Protein AF-A0AAV6FT41-F1 (afdb_monomer_lite)

Foldseek 3Di:
DDDPDDPPPPDDDDDDDDDDDPPCVCVVVVVVVVVVVVVVVVVVVVVVVVVVVVVVVVVVVVVVVVVVVVVVLVVVLVVLVVVLVCQVQDPPHDCVVNVVSLVVSLVCCCPPPVNVVVVVNVVSVVCVVPPPPNVPVVVVVVVVVVVVVVVVVVVVVVVVVVVVVVVVPDDDDDDDD

Structure (mmCIF, N/CA/C/O backbone):
data_AF-A0AAV6FT41-F1
#
_entry.id   AF-A0AAV6FT41-F1
#
loop_
_atom_site.group_PDB
_atom_site.id
_atom_site.type_symbol
_atom_site.label_atom_id
_atom_site.label_alt_id
_atom_site.label_comp_id
_atom_site.label_asym_id
_atom_site.label_entity_id
_atom_site.label_seq_id
_atom_site.pdbx_PDB_ins_code
_atom_site.Cartn_x
_atom_site.Cartn_y
_atom_site.Cartn_z
_atom_site.occupancy
_atom_site.B_iso_or_equiv
_atom_site.auth_seq_id
_atom_site.auth_comp_id
_atom_site.auth_asym_id
_atom_site.auth_atom_id
_atom_site.pdbx_PDB_model_num
ATOM 1 N N . MET A 1 1 ? 73.736 10.523 -80.030 1.00 34.12 1 MET A N 1
ATOM 2 C CA . MET A 1 1 ? 74.020 10.662 -78.588 1.00 34.12 1 MET A CA 1
ATOM 3 C C . MET A 1 1 ? 72.870 11.436 -77.986 1.00 34.12 1 MET A C 1
ATOM 5 O O . MET A 1 1 ? 72.536 12.495 -78.496 1.00 34.12 1 MET A O 1
ATOM 9 N N . ASN A 1 2 ? 72.222 10.834 -76.998 1.00 48.53 2 ASN A N 1
ATOM 10 C CA . ASN A 1 2 ? 71.037 11.354 -76.335 1.00 48.53 2 ASN A CA 1
ATOM 11 C C . ASN A 1 2 ? 71.480 12.392 -75.299 1.00 48.53 2 ASN A C 1
ATOM 13 O O . ASN A 1 2 ? 72.398 12.108 -74.532 1.00 48.53 2 ASN A O 1
ATOM 17 N N . ASN A 1 3 ? 70.831 13.554 -75.255 1.00 49.72 3 ASN A N 1
ATOM 18 C CA . ASN A 1 3 ? 70.938 14.451 -74.110 1.00 49.72 3 ASN A CA 1
ATOM 19 C C . ASN A 1 3 ? 69.797 14.101 -73.139 1.00 49.72 3 ASN A C 1
ATOM 21 O O . ASN A 1 3 ? 68.659 14.509 -73.344 1.00 49.72 3 ASN A O 1
ATOM 25 N N . LEU A 1 4 ? 70.086 13.242 -72.154 1.00 60.25 4 LEU A N 1
ATOM 26 C CA . LEU A 1 4 ? 69.195 12.929 -71.031 1.00 60.25 4 LEU A CA 1
ATOM 27 C C . LEU A 1 4 ? 69.491 13.899 -69.876 1.00 60.25 4 LEU A C 1
ATOM 29 O O . LEU A 1 4 ? 70.206 13.500 -68.958 1.00 60.25 4 LEU A O 1
ATOM 33 N N . ASN A 1 5 ? 68.974 15.134 -69.898 1.00 60.62 5 ASN A N 1
ATOM 34 C CA . ASN A 1 5 ? 68.779 15.893 -68.651 1.00 60.62 5 ASN A CA 1
ATOM 35 C C . ASN A 1 5 ? 67.874 17.140 -68.737 1.00 60.62 5 ASN A C 1
ATOM 37 O O . ASN A 1 5 ? 68.156 18.121 -68.053 1.00 60.62 5 ASN A O 1
ATOM 41 N N . ASP A 1 6 ? 66.787 17.124 -69.509 1.00 62.66 6 ASP A N 1
ATOM 42 C CA . ASP A 1 6 ? 65.752 18.153 -69.338 1.00 62.66 6 ASP A CA 1
ATOM 43 C C . ASP A 1 6 ? 64.560 17.549 -68.581 1.00 62.66 6 ASP A C 1
ATOM 45 O O . ASP A 1 6 ? 63.890 16.654 -69.109 1.00 62.66 6 ASP A O 1
ATOM 49 N N . PRO A 1 7 ? 64.298 17.964 -67.325 1.00 57.28 7 PRO A N 1
ATOM 50 C CA . PRO A 1 7 ? 63.080 17.579 -66.632 1.00 57.28 7 PRO A CA 1
ATOM 51 C C . PRO A 1 7 ? 61.888 18.320 -67.256 1.00 57.28 7 PRO A C 1
ATOM 53 O O . PRO A 1 7 ? 61.584 19.458 -66.908 1.00 57.28 7 PRO A O 1
ATOM 56 N N . ASP A 1 8 ? 61.213 17.637 -68.178 1.00 59.59 8 ASP A N 1
ATOM 57 C CA . ASP A 1 8 ? 59.900 17.967 -68.741 1.00 59.59 8 ASP A CA 1
ATOM 58 C C . ASP A 1 8 ? 58.808 17.818 -67.666 1.00 59.59 8 ASP A C 1
ATOM 60 O O . ASP A 1 8 ? 58.109 16.806 -67.592 1.00 59.59 8 ASP A O 1
ATOM 64 N N . TRP A 1 9 ? 58.708 18.800 -66.767 1.00 65.44 9 TRP A N 1
ATOM 65 C CA . TRP A 1 9 ? 57.571 18.929 -65.844 1.00 65.44 9 TRP A CA 1
ATOM 66 C C . TRP A 1 9 ? 56.592 20.039 -66.254 1.00 65.44 9 TRP A C 1
ATOM 68 O O . TRP A 1 9 ? 55.563 20.214 -65.606 1.00 65.44 9 TRP A O 1
ATOM 78 N N . ASP A 1 10 ? 56.846 20.715 -67.377 1.00 56.00 10 ASP A N 1
ATOM 79 C CA . ASP A 1 10 ? 55.995 21.770 -67.942 1.00 56.00 10 ASP A CA 1
ATOM 80 C C . ASP A 1 10 ? 54.936 21.222 -68.918 1.00 56.00 10 ASP A C 1
ATOM 82 O O . ASP A 1 10 ? 54.649 21.783 -69.975 1.00 56.00 10 ASP A O 1
ATOM 86 N N . ARG A 1 11 ? 54.282 20.118 -68.540 1.00 53.09 11 ARG A N 1
ATOM 87 C CA . ARG A 1 11 ? 53.022 19.700 -69.167 1.00 53.09 11 ARG A CA 1
ATOM 88 C C . ARG A 1 11 ? 51.868 19.892 -68.197 1.00 53.09 11 ARG A C 1
ATOM 90 O O . ARG A 1 11 ? 51.462 18.985 -67.473 1.00 53.09 11 ARG A O 1
ATOM 97 N N . GLY A 1 12 ? 51.317 21.108 -68.221 1.00 58.03 12 GLY A N 1
ATOM 98 C CA . GLY A 1 12 ? 49.935 21.349 -67.810 1.00 58.03 12 GLY A CA 1
ATOM 99 C C . GLY A 1 12 ? 48.988 20.410 -68.573 1.00 58.03 12 GLY A C 1
ATOM 100 O O . GLY A 1 12 ? 49.318 19.978 -69.678 1.00 58.03 12 GLY A O 1
ATOM 101 N N . PRO A 1 13 ? 47.835 20.033 -67.997 1.00 48.50 13 PRO A N 1
ATOM 102 C CA . PRO A 1 13 ? 47.011 18.978 -68.568 1.00 48.50 13 PRO A CA 1
ATOM 103 C C . PRO A 1 13 ? 46.463 19.392 -69.941 1.00 48.50 13 PRO A C 1
ATOM 105 O O . PRO A 1 13 ? 45.569 20.235 -70.039 1.00 48.50 13 PRO A O 1
ATOM 108 N N . GLU A 1 14 ? 46.992 18.773 -70.999 1.00 48.28 14 GLU A N 1
ATOM 109 C CA . GLU A 1 14 ? 46.391 18.780 -72.329 1.00 48.28 14 GLU A CA 1
ATOM 110 C C . GLU A 1 14 ? 45.001 18.140 -72.258 1.00 48.28 14 GLU A C 1
ATOM 112 O O . GLU A 1 14 ? 44.803 17.037 -71.738 1.00 48.28 14 GLU A O 1
ATOM 117 N N . GLN A 1 15 ? 44.019 18.863 -72.789 1.00 54.78 15 GLN A N 1
ATOM 118 C CA . GLN A 1 15 ? 42.635 18.431 -72.908 1.00 54.78 15 GLN A CA 1
ATOM 119 C C . GLN A 1 15 ? 42.528 17.341 -73.981 1.00 54.78 15 GLN A C 1
ATOM 121 O O . GLN A 1 15 ? 42.315 17.613 -75.160 1.00 54.78 15 GLN A O 1
ATOM 126 N N . GLY A 1 16 ? 42.685 16.088 -73.555 1.00 45.25 16 GLY A N 1
ATOM 127 C CA . GLY A 1 16 ? 42.402 14.900 -74.353 1.00 45.25 16 GLY A CA 1
ATOM 128 C C . GLY A 1 16 ? 40.911 14.566 -74.344 1.00 45.25 16 GLY A C 1
ATOM 129 O O . GLY A 1 16 ? 40.332 14.242 -73.308 1.00 45.25 16 GLY A O 1
ATOM 130 N N . ALA A 1 17 ? 40.291 14.648 -75.518 1.00 46.28 17 ALA A N 1
ATOM 131 C CA . ALA A 1 17 ? 38.930 14.213 -75.786 1.00 46.28 17 ALA A CA 1
ATOM 132 C C . ALA A 1 17 ? 38.765 12.686 -75.644 1.00 46.28 17 ALA A C 1
ATOM 134 O O . ALA A 1 17 ? 39.642 11.923 -76.037 1.00 46.28 17 ALA A O 1
ATOM 135 N N . GLY A 1 18 ? 37.583 12.244 -75.197 1.00 41.94 18 GLY A N 1
ATOM 136 C CA . GLY A 1 18 ? 37.077 10.901 -75.510 1.00 41.94 18 GLY A CA 1
ATOM 137 C C . GLY A 1 18 ? 37.184 9.846 -74.406 1.00 41.94 18 GLY A C 1
ATOM 138 O O . GLY A 1 18 ? 38.068 9.004 -74.419 1.00 41.94 18 GLY A O 1
ATOM 139 N N . GLY A 1 19 ? 36.184 9.851 -73.520 1.00 50.38 19 GLY A N 1
ATOM 140 C CA . GLY A 1 19 ? 35.487 8.661 -73.018 1.00 50.38 19 GLY A CA 1
ATOM 141 C C . GLY A 1 19 ? 36.295 7.504 -72.431 1.00 50.38 19 GLY A C 1
ATOM 142 O O . GLY A 1 19 ? 36.651 6.589 -73.158 1.00 50.38 19 GLY A O 1
ATOM 143 N N . ASN A 1 20 ? 36.364 7.435 -71.097 1.00 49.81 20 ASN A N 1
ATOM 144 C CA . ASN A 1 20 ? 35.861 6.315 -70.285 1.00 49.81 20 ASN A CA 1
ATOM 145 C C . ASN A 1 20 ? 36.277 6.439 -68.804 1.00 49.81 20 ASN A C 1
ATOM 147 O O . ASN A 1 20 ? 37.336 6.939 -68.453 1.00 49.81 20 ASN A O 1
ATOM 151 N N . ASN A 1 21 ? 35.421 5.876 -67.948 1.00 53.66 21 ASN A N 1
ATOM 152 C CA . ASN A 1 21 ? 35.752 5.314 -66.639 1.00 53.66 21 ASN A CA 1
ATOM 153 C C . ASN A 1 21 ? 35.937 6.273 -65.444 1.00 53.66 21 ASN A C 1
ATOM 155 O O . ASN A 1 21 ? 37.030 6.681 -65.062 1.00 53.66 21 ASN A O 1
ATOM 159 N N . SER A 1 22 ? 34.817 6.456 -64.749 1.00 58.91 22 SER A N 1
ATOM 160 C CA . SER A 1 22 ? 34.582 6.920 -63.378 1.00 58.91 22 SER A CA 1
ATOM 161 C C . SER A 1 22 ? 35.350 6.172 -62.260 1.00 58.91 22 SER A C 1
ATOM 163 O O . SER A 1 22 ? 34.807 5.978 -61.172 1.00 58.91 22 SER A O 1
ATOM 165 N N . LYS A 1 23 ? 36.605 5.753 -62.478 1.00 59.00 23 LYS A N 1
ATOM 166 C CA . LYS A 1 23 ? 37.345 4.854 -61.571 1.00 59.00 23 LYS A CA 1
ATOM 167 C C . LYS A 1 23 ? 37.603 5.447 -60.182 1.00 59.00 23 LYS A C 1
ATOM 169 O O . LYS A 1 23 ? 37.680 4.695 -59.218 1.00 59.00 23 LYS A O 1
ATOM 174 N N . TRP A 1 24 ? 37.710 6.774 -60.065 1.00 61.16 24 TRP A N 1
ATOM 175 C CA . TRP A 1 24 ? 38.103 7.434 -58.809 1.00 61.16 24 TRP A CA 1
ATOM 176 C C . TRP A 1 24 ? 37.278 8.673 -58.424 1.00 61.16 24 TRP A C 1
ATOM 178 O O . TRP A 1 24 ? 37.571 9.307 -57.416 1.00 61.16 24 TRP A O 1
ATOM 188 N N . ASN A 1 25 ? 36.198 8.991 -59.147 1.00 72.50 25 ASN A N 1
ATOM 189 C CA . ASN A 1 25 ? 35.344 10.151 -58.826 1.00 72.50 25 ASN A CA 1
ATOM 190 C C . ASN A 1 25 ? 34.550 9.976 -57.507 1.00 72.50 25 ASN A C 1
ATOM 192 O O . ASN A 1 25 ? 34.028 10.928 -56.940 1.00 72.50 25 ASN A O 1
ATOM 196 N N . TYR A 1 26 ? 34.482 8.751 -56.978 1.00 73.00 26 TYR A N 1
ATOM 197 C CA . TYR A 1 26 ? 33.762 8.440 -55.739 1.00 73.00 26 TYR A CA 1
ATOM 198 C C . TYR A 1 26 ? 34.624 8.543 -54.475 1.00 73.00 26 TYR A C 1
ATOM 200 O O . TYR A 1 26 ? 34.076 8.621 -53.378 1.00 73.00 26 TYR A O 1
ATOM 208 N N . VAL A 1 27 ? 35.956 8.593 -54.606 1.00 79.81 27 VAL A N 1
ATOM 209 C CA . VAL A 1 27 ? 36.887 8.651 -53.464 1.00 79.81 27 VAL A CA 1
ATOM 210 C C . VAL A 1 27 ? 36.594 9.795 -52.485 1.00 79.81 27 VAL A C 1
ATOM 212 O O . VAL A 1 27 ? 36.582 9.514 -51.288 1.00 79.81 27 VAL A O 1
ATOM 215 N N . PRO A 1 28 ? 36.290 11.040 -52.908 1.00 80.81 28 PRO A N 1
ATOM 216 C CA . PRO A 1 28 ? 35.997 12.113 -51.953 1.00 80.81 28 PRO A CA 1
ATOM 217 C C . PRO A 1 28 ? 34.667 11.930 -51.200 1.00 80.81 28 PRO A C 1
ATOM 219 O O . PRO A 1 28 ? 34.485 12.511 -50.132 1.00 80.81 28 PRO A O 1
ATOM 222 N N . PHE A 1 29 ? 33.748 11.097 -51.700 1.00 80.62 29 PHE A N 1
ATOM 223 C CA . PHE A 1 29 ? 32.456 10.838 -51.054 1.00 80.62 29 PHE A CA 1
ATOM 224 C C . PHE A 1 29 ? 32.495 9.663 -50.069 1.00 80.62 29 PHE A C 1
ATOM 226 O O . PHE A 1 29 ? 31.668 9.604 -49.161 1.00 80.62 29 PHE A O 1
ATOM 233 N N . ILE A 1 30 ? 33.468 8.753 -50.193 1.00 83.88 30 ILE A N 1
ATOM 234 C CA . ILE A 1 30 ? 33.610 7.590 -49.300 1.00 83.88 30 ILE A CA 1
ATOM 235 C C . ILE A 1 30 ? 33.784 8.010 -47.823 1.00 83.88 30 ILE A C 1
ATOM 237 O O . ILE A 1 30 ? 33.073 7.460 -46.980 1.00 83.88 30 ILE A O 1
ATOM 241 N N . PRO A 1 31 ? 34.632 9.000 -47.469 1.00 88.00 31 PRO A N 1
ATOM 242 C CA . PRO A 1 31 ? 34.751 9.473 -46.088 1.00 88.00 31 PRO A CA 1
ATOM 243 C C . PRO A 1 31 ? 33.462 10.098 -45.547 1.00 88.00 31 PRO A C 1
ATOM 245 O O . PRO A 1 31 ? 33.113 9.874 -44.391 1.00 88.00 31 PRO A O 1
ATOM 248 N N . LEU A 1 32 ? 32.730 10.845 -46.381 1.00 87.25 32 LEU A N 1
ATOM 249 C CA . LEU A 1 32 ? 31.464 11.473 -45.993 1.00 87.25 32 LEU A CA 1
ATOM 250 C C . LEU A 1 32 ? 30.382 10.423 -45.719 1.00 87.25 32 LEU A C 1
ATOM 252 O O . LEU A 1 32 ? 29.698 10.497 -44.699 1.00 87.25 32 LEU A O 1
ATOM 256 N N . LEU A 1 33 ? 30.269 9.411 -46.584 1.00 88.56 33 LEU A N 1
ATOM 257 C CA . LEU A 1 33 ? 29.346 8.290 -46.396 1.00 88.56 33 LEU A CA 1
ATOM 258 C C . LEU A 1 33 ? 29.721 7.444 -45.171 1.00 88.56 33 LEU A C 1
ATOM 260 O O . LEU A 1 33 ? 28.846 7.072 -44.390 1.00 88.56 33 LEU A O 1
ATOM 264 N N . GLY A 1 34 ? 31.015 7.192 -44.958 1.00 88.81 34 GLY A N 1
ATOM 265 C CA . GLY A 1 34 ? 31.516 6.488 -43.778 1.00 88.81 34 GLY A CA 1
ATOM 266 C C . GLY A 1 34 ? 31.235 7.245 -42.479 1.00 88.81 34 GLY A C 1
ATOM 267 O O . GLY A 1 34 ? 30.742 6.658 -41.517 1.00 88.81 34 GLY A O 1
ATOM 268 N N . PHE A 1 35 ? 31.469 8.559 -42.452 1.00 87.75 35 PHE A N 1
ATOM 269 C CA . PHE A 1 35 ? 31.168 9.396 -41.291 1.00 87.75 35 PHE A CA 1
ATOM 270 C C . PHE A 1 35 ? 29.663 9.460 -41.012 1.00 87.75 35 PHE A C 1
ATOM 272 O O . PHE A 1 35 ? 29.256 9.310 -39.863 1.00 87.75 35 PHE A O 1
ATOM 279 N N . ALA A 1 36 ? 28.823 9.596 -42.043 1.00 89.44 36 ALA A N 1
ATOM 280 C CA . ALA A 1 36 ? 27.369 9.563 -41.887 1.00 89.44 36 ALA A CA 1
ATOM 281 C C . ALA A 1 36 ? 26.884 8.222 -41.30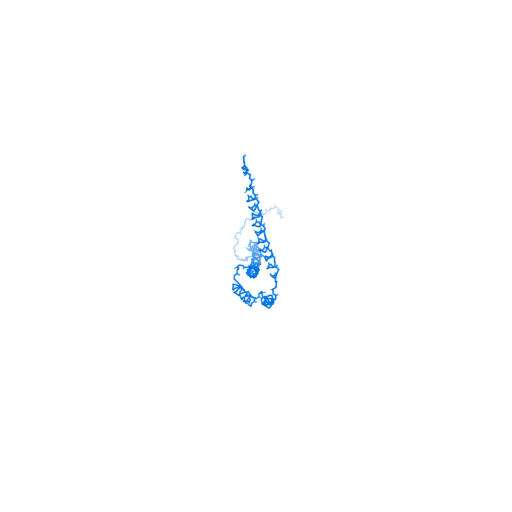7 1.00 89.44 36 ALA A C 1
ATOM 283 O O . ALA A 1 36 ? 26.061 8.213 -40.393 1.00 89.44 36 ALA A O 1
ATOM 284 N N . ALA A 1 37 ? 27.440 7.096 -41.770 1.00 91.62 37 ALA A N 1
ATOM 285 C CA . ALA A 1 37 ? 27.128 5.772 -41.237 1.00 91.62 37 ALA A CA 1
ATOM 286 C C . ALA A 1 37 ? 27.573 5.616 -39.771 1.00 91.62 37 ALA A C 1
ATOM 288 O O . ALA A 1 37 ? 26.811 5.109 -38.950 1.00 91.62 37 ALA A O 1
ATOM 289 N N . ILE A 1 38 ? 28.767 6.101 -39.412 1.00 89.44 38 ILE A N 1
ATOM 290 C CA . ILE A 1 38 ? 29.272 6.078 -38.028 1.00 89.44 38 ILE A CA 1
ATOM 291 C C . ILE A 1 38 ? 28.407 6.956 -37.120 1.00 89.44 38 ILE A C 1
ATOM 293 O O . ILE A 1 38 ? 28.040 6.530 -36.024 1.00 89.44 38 ILE A O 1
ATOM 297 N N . GLN A 1 39 ? 28.042 8.155 -3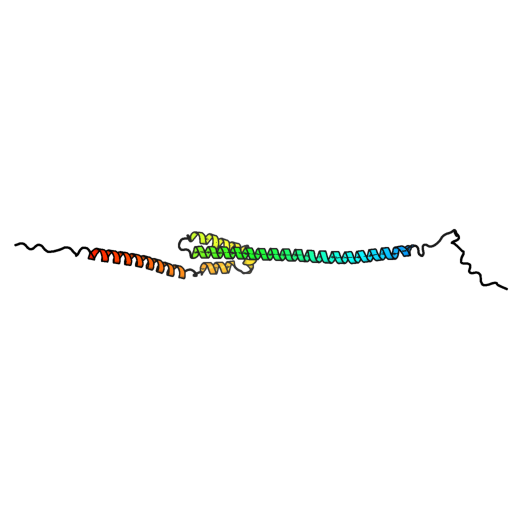7.572 1.00 86.88 39 GLN A N 1
ATOM 298 C CA . GLN A 1 39 ? 27.162 9.047 -36.822 1.00 86.88 39 GLN A CA 1
ATOM 299 C C . GLN A 1 39 ? 25.760 8.452 -36.667 1.00 86.88 39 GLN A C 1
ATOM 301 O O . GLN A 1 39 ? 25.191 8.546 -35.583 1.00 86.88 39 GLN A O 1
ATOM 306 N N . TRP A 1 40 ? 25.228 7.767 -37.686 1.00 91.44 40 TRP A N 1
ATOM 307 C CA . TRP A 1 40 ? 23.954 7.048 -37.597 1.00 91.44 40 TRP A CA 1
ATOM 308 C C . TRP A 1 40 ? 24.016 5.880 -36.609 1.00 91.44 40 TRP A C 1
ATOM 310 O O . TRP A 1 40 ? 23.132 5.755 -35.765 1.00 91.44 40 TRP A O 1
ATOM 320 N N . VAL A 1 41 ? 25.084 5.073 -36.643 1.00 91.62 41 VAL A N 1
ATOM 321 C CA . VAL A 1 41 ? 25.311 3.983 -35.679 1.00 91.62 41 VAL A CA 1
ATOM 322 C C . VAL A 1 41 ? 25.385 4.534 -34.254 1.00 91.62 41 VAL A C 1
ATOM 324 O O . VAL A 1 41 ? 24.658 4.067 -33.377 1.00 91.62 41 VAL A O 1
ATOM 327 N N . ARG A 1 42 ? 26.199 5.570 -34.007 1.00 88.44 42 ARG A N 1
ATOM 328 C CA . ARG A 1 42 ? 26.316 6.198 -32.676 1.00 88.44 42 ARG A CA 1
ATOM 329 C C . ARG A 1 42 ? 24.997 6.824 -32.219 1.00 88.44 42 ARG A C 1
ATOM 331 O O . ARG A 1 42 ? 24.625 6.660 -31.061 1.00 88.44 42 ARG A O 1
ATOM 338 N N . SER A 1 43 ? 24.271 7.477 -33.126 1.00 86.12 43 SER A N 1
ATOM 339 C CA . SER A 1 43 ? 22.944 8.046 -32.864 1.00 86.12 43 SER A CA 1
ATOM 340 C C . SER A 1 43 ? 21.926 6.964 -32.483 1.00 86.12 43 SER A C 1
ATOM 342 O O . SER A 1 43 ? 21.215 7.117 -31.492 1.00 86.12 43 SER A O 1
ATOM 344 N N . LYS A 1 44 ? 21.921 5.824 -33.187 1.00 87.88 44 LYS A N 1
ATOM 345 C CA . LYS A 1 44 ? 21.076 4.661 -32.872 1.00 87.88 44 LYS A CA 1
ATOM 346 C C . LYS A 1 44 ? 21.346 4.097 -31.477 1.00 87.88 44 LYS A C 1
ATOM 348 O O . LYS A 1 44 ? 20.398 3.755 -30.774 1.00 87.88 44 LYS A O 1
ATOM 353 N N . HIS A 1 45 ? 22.615 4.005 -31.076 1.00 83.75 45 HIS A N 1
ATOM 354 C CA . HIS A 1 45 ? 22.988 3.537 -29.738 1.00 83.75 45 HIS A CA 1
ATOM 355 C C . HIS A 1 45 ? 22.565 4.516 -28.636 1.00 83.75 45 HIS A C 1
ATOM 357 O O . HIS A 1 45 ? 22.046 4.075 -27.613 1.00 83.75 45 HIS A O 1
ATOM 363 N N . ALA A 1 46 ? 22.731 5.826 -28.853 1.00 86.38 46 ALA A N 1
ATOM 364 C CA . ALA A 1 46 ? 22.301 6.849 -27.897 1.00 86.38 46 ALA A CA 1
ATOM 365 C C . ALA A 1 46 ? 20.777 6.821 -27.681 1.00 86.38 46 ALA A C 1
ATOM 367 O O . ALA A 1 46 ? 20.309 6.776 -26.547 1.00 86.38 46 ALA A O 1
ATOM 368 N N . GLN A 1 47 ? 20.009 6.728 -28.768 1.00 88.00 47 GLN A N 1
ATOM 369 C CA . GLN A 1 47 ? 18.548 6.679 -28.709 1.00 88.00 47 GLN A CA 1
ATOM 370 C C . GLN A 1 47 ? 18.022 5.415 -28.010 1.00 88.00 47 GLN A C 1
ATOM 372 O O . GLN A 1 47 ? 17.003 5.457 -27.324 1.00 88.00 47 GLN A O 1
ATOM 377 N N . LYS A 1 48 ? 18.710 4.278 -28.169 1.00 89.69 48 LYS A N 1
ATOM 378 C CA . LYS A 1 48 ? 18.316 3.017 -27.529 1.00 89.69 48 LYS A CA 1
ATOM 379 C C . LYS A 1 48 ? 18.445 3.089 -26.006 1.00 89.69 48 LYS A C 1
ATOM 381 O O . LYS A 1 48 ? 17.536 2.653 -25.309 1.00 89.69 48 LYS A O 1
ATOM 3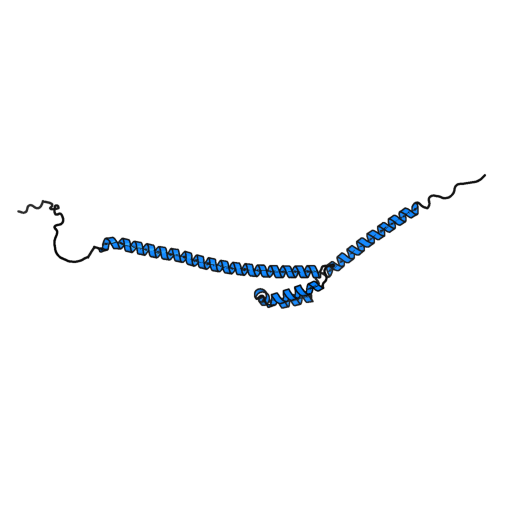86 N N . LEU A 1 49 ? 19.528 3.693 -25.513 1.00 89.25 49 LEU A N 1
ATOM 387 C CA . LEU A 1 49 ? 19.749 3.897 -24.081 1.00 89.25 49 LEU A CA 1
ATOM 388 C C . LEU A 1 49 ? 18.644 4.765 -23.464 1.00 89.25 49 LEU A C 1
ATOM 390 O O . LEU A 1 49 ? 18.115 4.432 -22.409 1.00 89.25 49 LEU A O 1
ATOM 394 N N . GLU A 1 50 ? 18.268 5.855 -24.135 1.00 89.19 50 GLU A N 1
ATOM 395 C CA . GLU A 1 50 ? 17.190 6.739 -23.676 1.00 89.19 50 GLU A CA 1
ATOM 396 C C . GLU A 1 50 ? 15.838 6.019 -23.639 1.00 89.19 50 GLU A C 1
ATOM 398 O O . GLU A 1 50 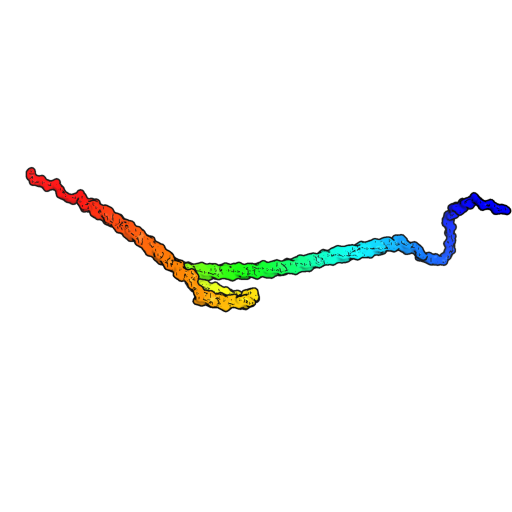? 15.110 6.131 -22.655 1.00 89.19 50 GLU A O 1
ATOM 403 N N . GLN A 1 51 ? 15.526 5.217 -24.661 1.00 90.12 51 GLN A N 1
ATOM 404 C CA . GLN A 1 51 ? 14.298 4.421 -24.688 1.00 90.12 51 GLN A CA 1
ATOM 405 C C . GLN A 1 51 ? 14.256 3.379 -23.571 1.00 90.12 51 GLN A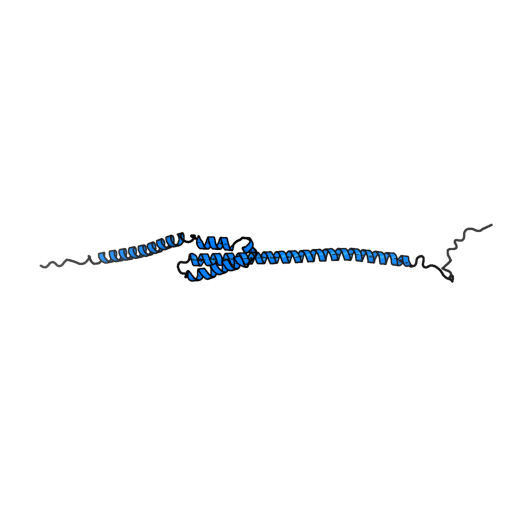 C 1
ATOM 407 O O . GLN A 1 51 ? 13.228 3.239 -22.909 1.00 90.12 51 GLN A O 1
ATOM 412 N N . ASP A 1 52 ? 15.358 2.671 -23.335 1.00 91.25 52 ASP A N 1
ATOM 413 C CA . ASP A 1 52 ? 15.423 1.656 -22.287 1.00 91.25 52 ASP A CA 1
ATOM 414 C C . ASP A 1 52 ? 15.259 2.318 -20.904 1.00 91.25 52 ASP A C 1
ATOM 416 O O . ASP A 1 52 ? 14.398 1.905 -20.125 1.00 91.25 52 ASP A O 1
ATOM 420 N N . LEU A 1 53 ? 15.938 3.446 -20.655 1.00 93.19 53 LEU A N 1
ATOM 421 C CA . LEU A 1 53 ? 15.763 4.242 -19.433 1.00 93.19 53 LEU A CA 1
ATOM 422 C C . LEU A 1 53 ? 14.335 4.771 -19.265 1.00 93.19 53 LEU A C 1
ATOM 424 O O . LEU A 1 53 ? 13.812 4.789 -18.152 1.00 93.19 53 LEU A O 1
ATOM 428 N N . GLU A 1 54 ? 13.681 5.221 -20.335 1.00 92.19 54 GLU A N 1
ATOM 429 C CA . GLU A 1 54 ? 12.285 5.654 -20.268 1.00 92.19 54 GLU A CA 1
ATOM 430 C C . GLU A 1 54 ? 11.344 4.505 -19.917 1.00 92.19 54 GLU A C 1
ATOM 432 O O . GLU A 1 54 ? 10.408 4.700 -19.138 1.00 92.19 54 GLU A O 1
ATOM 437 N N . THR A 1 55 ? 11.567 3.318 -20.483 1.00 94.06 55 THR A N 1
ATOM 438 C CA . THR A 1 55 ? 10.753 2.145 -20.153 1.00 94.06 55 THR A CA 1
ATOM 439 C C . THR A 1 55 ? 10.947 1.739 -18.702 1.00 94.06 55 THR A C 1
ATOM 441 O O . THR A 1 55 ? 9.955 1.555 -18.001 1.00 94.06 55 THR A O 1
ATOM 444 N N . GLU A 1 56 ? 12.186 1.714 -18.212 1.00 92.50 56 GLU A N 1
ATOM 445 C CA . GLU A 1 56 ? 12.483 1.432 -16.808 1.00 92.50 56 GLU A CA 1
ATOM 446 C C . GLU A 1 56 ? 11.901 2.494 -15.874 1.00 92.50 56 GLU A C 1
ATOM 448 O O . GLU A 1 56 ? 11.306 2.182 -14.847 1.00 92.50 56 GLU A O 1
ATOM 453 N N . ARG A 1 57 ? 11.988 3.774 -16.240 1.00 95.06 57 ARG A N 1
ATOM 454 C CA . ARG A 1 57 ? 11.363 4.852 -15.464 1.00 95.06 57 ARG A CA 1
ATOM 455 C C . ARG A 1 57 ? 9.850 4.691 -15.394 1.00 95.06 57 ARG A C 1
ATOM 457 O O . ARG A 1 57 ? 9.275 4.872 -14.322 1.00 95.06 57 ARG A O 1
ATOM 464 N N . LYS A 1 58 ? 9.203 4.340 -16.509 1.00 96.12 58 LYS A N 1
ATOM 465 C CA . LYS A 1 58 ? 7.755 4.090 -16.563 1.00 96.12 58 LYS A CA 1
ATOM 466 C C . LYS A 1 58 ? 7.373 2.885 -15.703 1.00 96.12 58 LYS A C 1
ATOM 468 O O . LYS A 1 58 ? 6.416 2.983 -14.939 1.00 96.12 58 LYS A O 1
ATOM 473 N N . THR A 1 59 ? 8.120 1.781 -15.766 1.00 94.88 59 THR A N 1
ATOM 474 C CA . THR A 1 59 ? 7.837 0.596 -14.940 1.00 94.88 59 THR A CA 1
ATOM 475 C C . THR A 1 59 ? 8.043 0.888 -13.457 1.00 94.88 59 THR A C 1
ATOM 477 O O . THR A 1 59 ? 7.165 0.574 -12.656 1.00 94.88 59 THR A O 1
ATOM 480 N N . VAL A 1 60 ? 9.128 1.570 -13.082 1.00 96.38 60 VAL A N 1
ATOM 481 C CA . VAL A 1 60 ? 9.376 2.000 -11.698 1.00 96.38 60 VAL A CA 1
ATOM 482 C C . VAL A 1 60 ? 8.277 2.942 -11.201 1.00 96.38 60 VAL A C 1
ATOM 484 O O . VAL A 1 60 ? 7.825 2.791 -10.069 1.00 96.38 60 VAL A O 1
ATOM 487 N N . ALA A 1 61 ? 7.796 3.874 -12.029 1.00 95.94 61 ALA A N 1
ATOM 488 C CA . ALA A 1 61 ? 6.700 4.770 -11.658 1.00 95.94 61 ALA A CA 1
ATOM 489 C C . ALA A 1 61 ? 5.387 4.012 -11.401 1.00 95.94 61 ALA A C 1
ATOM 491 O O . ALA A 1 61 ? 4.710 4.291 -10.414 1.00 95.94 61 ALA A O 1
ATOM 492 N N . ILE A 1 62 ? 5.056 3.020 -12.235 1.00 95.88 62 ILE A N 1
ATOM 493 C CA . ILE A 1 62 ? 3.866 2.173 -12.055 1.00 95.88 62 ILE A CA 1
ATOM 494 C C . ILE A 1 62 ? 3.985 1.332 -10.779 1.00 95.88 62 ILE A C 1
ATOM 496 O O . ILE A 1 62 ? 3.047 1.278 -9.986 1.00 95.88 62 ILE A O 1
ATOM 500 N N . LEU A 1 63 ? 5.140 0.699 -10.551 1.00 95.44 63 LEU A N 1
ATOM 501 C CA . LEU A 1 63 ? 5.384 -0.093 -9.343 1.00 95.44 63 LEU A CA 1
ATOM 502 C C . LEU A 1 63 ? 5.312 0.769 -8.081 1.00 95.44 63 LEU A C 1
ATOM 504 O O . LEU A 1 63 ? 4.734 0.346 -7.082 1.00 95.44 63 LEU A O 1
ATOM 508 N N . LYS A 1 64 ? 5.854 1.990 -8.138 1.00 95.81 64 LYS A N 1
ATOM 509 C CA . LYS A 1 64 ? 5.765 2.951 -7.040 1.00 95.81 64 LYS A CA 1
ATOM 510 C C . LYS A 1 64 ? 4.315 3.355 -6.775 1.00 95.81 64 LYS A C 1
ATOM 512 O O . LYS A 1 64 ? 3.879 3.251 -5.638 1.00 95.81 64 LYS A O 1
ATOM 517 N N . ALA A 1 65 ? 3.554 3.713 -7.810 1.00 93.88 65 ALA A N 1
ATOM 518 C CA . ALA A 1 65 ? 2.141 4.069 -7.670 1.00 93.88 65 ALA A CA 1
ATOM 519 C C . ALA A 1 65 ? 1.308 2.924 -7.073 1.00 93.88 65 ALA A C 1
ATOM 521 O O . ALA A 1 65 ? 0.472 3.156 -6.205 1.00 93.88 65 ALA A O 1
ATOM 522 N N . LYS A 1 66 ? 1.575 1.677 -7.483 1.00 92.50 66 LYS A N 1
ATOM 523 C CA . LYS A 1 66 ? 0.922 0.495 -6.910 1.00 92.50 66 LYS A CA 1
ATOM 524 C C . LYS A 1 66 ? 1.269 0.305 -5.430 1.00 92.50 66 LYS A C 1
ATOM 526 O O . LYS A 1 66 ? 0.386 0.037 -4.623 1.00 92.50 66 LYS A O 1
ATOM 531 N N . LYS A 1 67 ? 2.543 0.465 -5.062 1.00 92.62 67 LYS A N 1
ATOM 532 C CA . LYS A 1 67 ? 2.982 0.375 -3.664 1.00 92.62 67 LYS A CA 1
ATOM 533 C C . LYS A 1 67 ? 2.343 1.465 -2.800 1.00 92.62 67 LYS A C 1
ATOM 535 O O . LYS A 1 67 ? 1.896 1.179 -1.694 1.00 92.62 67 LYS A O 1
ATOM 540 N N . ASP A 1 68 ? 2.278 2.690 -3.315 1.00 93.19 68 ASP A N 1
ATOM 541 C CA . ASP A 1 68 ? 1.648 3.814 -2.623 1.00 93.19 68 ASP A CA 1
ATOM 542 C C . ASP A 1 68 ? 0.137 3.558 -2.446 1.00 93.19 68 ASP A C 1
ATOM 544 O O . ASP A 1 68 ? -0.407 3.812 -1.374 1.00 93.19 68 ASP A O 1
ATOM 548 N N . GLN A 1 69 ? -0.530 2.964 -3.445 1.00 92.50 69 GLN A N 1
ATOM 549 C CA . GLN A 1 69 ? -1.930 2.536 -3.339 1.00 92.50 69 GLN A CA 1
ATOM 550 C C . GLN A 1 69 ? -2.136 1.502 -2.221 1.00 92.50 69 GLN A C 1
ATOM 552 O O . GLN A 1 69 ? -3.039 1.661 -1.401 1.00 92.50 69 GLN A O 1
ATOM 557 N N . GLU A 1 70 ? -1.303 0.459 -2.161 1.00 93.12 70 GLU A N 1
ATOM 558 C CA . GLU A 1 70 ? -1.372 -0.550 -1.096 1.00 93.12 70 GLU A CA 1
ATOM 559 C C . GLU A 1 70 ? -1.152 0.087 0.284 1.00 93.12 70 GLU A C 1
ATOM 561 O O . GLU A 1 70 ? -1.871 -0.220 1.232 1.00 93.12 70 GLU A O 1
ATOM 566 N N . GLN A 1 71 ? -0.204 1.020 0.403 1.00 93.69 71 GLN A N 1
ATOM 567 C CA . GLN A 1 71 ? 0.054 1.721 1.660 1.00 93.69 71 GLN A CA 1
ATOM 568 C C . GLN A 1 71 ? -1.144 2.566 2.114 1.00 93.69 71 GLN A C 1
ATOM 570 O O . GLN A 1 71 ? -1.490 2.537 3.295 1.00 93.69 71 GLN A O 1
ATOM 575 N N . ILE A 1 72 ? -1.796 3.282 1.196 1.00 95.19 72 ILE A N 1
ATOM 576 C CA . ILE A 1 72 ? -3.003 4.068 1.495 1.00 95.19 72 ILE A CA 1
ATOM 577 C C . ILE A 1 72 ? -4.139 3.153 1.966 1.00 95.19 72 ILE A C 1
ATOM 579 O O . ILE A 1 72 ? -4.814 3.470 2.944 1.00 95.19 72 ILE A O 1
ATOM 583 N N . LEU A 1 73 ? -4.315 1.996 1.321 1.00 94.81 73 LEU A N 1
ATOM 584 C CA . LEU A 1 73 ? -5.309 1.005 1.731 1.00 94.81 73 LEU A CA 1
ATOM 585 C C . LEU A 1 73 ? -5.073 0.537 3.176 1.00 94.81 73 LEU A C 1
ATOM 587 O O . LEU A 1 73 ? -6.001 0.536 3.985 1.00 94.81 73 LEU A O 1
ATOM 591 N N . TRP A 1 74 ? -3.832 0.184 3.526 1.00 94.38 74 TRP A N 1
ATOM 592 C CA . TRP A 1 74 ? -3.491 -0.234 4.889 1.00 94.38 74 TRP A CA 1
ATOM 593 C C . TRP A 1 74 ? -3.705 0.877 5.921 1.00 94.38 74 TRP A C 1
ATOM 595 O O . TRP A 1 74 ? -4.185 0.594 7.017 1.00 94.38 74 TRP A O 1
ATOM 605 N N . GLN A 1 75 ? -3.412 2.131 5.569 1.00 96.38 75 GLN A N 1
ATOM 606 C CA . GLN A 1 75 ? -3.687 3.276 6.440 1.00 96.38 75 GLN A CA 1
ATOM 607 C C . GLN A 1 75 ? -5.187 3.471 6.691 1.00 96.38 75 GLN A C 1
ATOM 609 O O . GLN A 1 75 ? -5.581 3.772 7.817 1.00 96.38 75 GLN A O 1
ATOM 614 N N . GLU A 1 76 ? -6.036 3.277 5.680 1.00 95.62 76 GLU A N 1
ATOM 615 C CA . GLU A 1 76 ? -7.490 3.384 5.854 1.00 95.62 76 GLU A CA 1
ATOM 616 C C . GLU A 1 76 ? -8.040 2.243 6.723 1.00 95.62 76 GLU A C 1
ATOM 618 O O . GLU A 1 76 ? -8.861 2.477 7.615 1.00 95.62 76 GLU A O 1
ATOM 623 N N . VAL A 1 77 ? -7.537 1.019 6.530 1.00 96.12 77 VAL A N 1
ATOM 624 C CA . VAL A 1 77 ? -7.846 -0.127 7.400 1.00 96.12 77 VAL A CA 1
ATOM 625 C C . VAL A 1 77 ? -7.442 0.167 8.846 1.00 96.12 77 VAL A C 1
ATOM 627 O O . VAL A 1 77 ? -8.252 -0.008 9.758 1.00 96.12 77 VAL A O 1
ATOM 630 N N . GLU A 1 78 ? -6.211 0.633 9.069 1.00 96.00 78 GLU A N 1
ATOM 631 C CA . GLU A 1 78 ? -5.703 0.979 10.399 1.00 96.00 78 GLU A CA 1
ATOM 632 C C . GLU A 1 78 ? -6.569 2.055 11.057 1.00 96.00 78 GLU A C 1
ATOM 634 O O . GLU A 1 78 ? -7.010 1.895 12.196 1.00 96.00 78 GLU A O 1
ATOM 639 N N . LYS A 1 79 ? -6.887 3.123 10.323 1.00 97.12 79 LYS A N 1
ATOM 640 C CA . LYS A 1 79 ? -7.738 4.211 10.801 1.00 97.12 79 LYS A CA 1
ATOM 641 C C . LYS A 1 79 ? -9.109 3.705 11.250 1.00 97.12 79 LYS A C 1
ATOM 643 O O . LYS A 1 79 ? -9.541 4.036 12.353 1.00 97.12 79 LYS A O 1
ATOM 648 N N . LYS A 1 80 ? -9.775 2.870 10.449 1.00 96.12 80 LYS A N 1
ATOM 649 C CA . LYS A 1 80 ? -11.082 2.291 10.802 1.00 96.12 80 LYS A CA 1
ATOM 650 C C . LYS A 1 80 ? -10.993 1.333 11.988 1.00 96.12 80 LYS A C 1
ATOM 652 O O . LYS A 1 80 ? -11.883 1.328 12.837 1.00 96.12 80 LYS A O 1
ATOM 657 N N . LEU A 1 81 ? -9.916 0.554 12.102 1.00 95.12 81 LEU A N 1
ATOM 658 C CA . LEU A 1 81 ? -9.672 -0.287 13.278 1.00 95.12 81 LEU A CA 1
ATOM 659 C C . LEU A 1 81 ? -9.480 0.553 14.545 1.00 95.12 81 LEU A C 1
ATOM 661 O O . LEU A 1 81 ? -10.056 0.231 15.586 1.00 95.12 81 LEU A O 1
ATOM 665 N N . MET A 1 82 ? -8.736 1.655 14.454 1.00 92.81 82 MET A N 1
ATOM 666 C CA . MET A 1 82 ? -8.545 2.600 15.554 1.00 92.81 82 MET A CA 1
ATOM 667 C C . MET A 1 82 ? -9.849 3.307 15.933 1.00 92.81 82 MET A C 1
ATOM 669 O O . MET A 1 82 ? -10.146 3.448 17.119 1.00 92.81 82 MET A O 1
ATOM 673 N N . GLU A 1 83 ? -10.667 3.694 14.954 1.00 92.94 83 GLU A N 1
ATOM 674 C CA . GLU A 1 83 ? -11.983 4.295 15.181 1.00 92.94 83 GLU A CA 1
ATOM 675 C C . GLU A 1 83 ? -12.944 3.308 15.854 1.00 92.94 83 GLU A C 1
ATOM 677 O O . GLU A 1 83 ? -13.572 3.632 16.868 1.00 92.94 83 GLU A O 1
ATOM 682 N N . ARG A 1 84 ? -12.983 2.057 15.373 1.00 92.56 84 ARG A N 1
ATOM 683 C CA . ARG A 1 84 ? -13.699 0.968 16.045 1.00 92.56 84 ARG A CA 1
ATOM 684 C C . ARG A 1 84 ? -13.219 0.826 17.485 1.00 92.56 84 ARG A C 1
ATOM 686 O O . ARG A 1 84 ? -14.055 0.730 18.383 1.00 92.56 84 ARG A O 1
ATOM 693 N N . GLN A 1 85 ? -11.905 0.802 17.719 1.00 91.06 85 GLN A N 1
ATOM 694 C CA . GLN A 1 85 ? -11.340 0.662 19.060 1.00 91.06 85 GLN A CA 1
ATOM 695 C C . GLN A 1 85 ? -11.741 1.840 19.953 1.00 91.06 85 GLN A C 1
ATOM 697 O O . GLN A 1 85 ? -12.125 1.639 21.103 1.00 91.06 85 GLN A O 1
ATOM 702 N N . HIS A 1 86 ? -11.724 3.063 19.425 1.00 89.94 86 HIS A N 1
ATOM 703 C CA . HIS A 1 86 ? -12.168 4.246 20.147 1.00 89.94 86 HIS A CA 1
ATOM 704 C C . HIS A 1 86 ? -13.639 4.131 20.567 1.00 89.94 86 HIS A C 1
ATOM 706 O O . HIS A 1 86 ? -13.937 4.301 21.747 1.00 89.94 86 HIS A O 1
ATOM 712 N N . ILE A 1 87 ? -14.542 3.758 19.652 1.00 89.25 87 ILE A N 1
ATOM 713 C CA . ILE A 1 87 ? -15.973 3.567 19.952 1.00 89.25 87 ILE A CA 1
ATOM 714 C C . ILE A 1 87 ? -16.187 2.404 20.923 1.00 89.25 87 ILE A C 1
ATOM 716 O O . ILE A 1 87 ? -16.996 2.504 21.841 1.00 89.25 87 ILE A O 1
ATOM 720 N N . TYR A 1 88 ? -15.463 1.298 20.745 1.00 86.56 88 TYR A N 1
ATOM 721 C CA . TYR A 1 88 ? -15.607 0.114 21.590 1.00 86.56 88 TYR A CA 1
ATOM 722 C C . TYR A 1 88 ? -15.203 0.380 23.044 1.00 86.56 88 TYR A C 1
ATOM 724 O O . TYR A 1 88 ? -15.810 -0.171 23.961 1.00 86.56 88 TYR A O 1
ATOM 732 N N . CYS A 1 89 ? -14.196 1.230 23.241 1.00 85.50 89 CYS A N 1
ATOM 733 C CA . CYS A 1 89 ? -13.616 1.539 24.545 1.00 85.50 89 CYS A CA 1
ATOM 734 C C . CYS A 1 89 ? -14.122 2.842 25.162 1.00 85.50 89 CYS A C 1
ATOM 736 O O . CYS A 1 89 ? -13.781 3.136 26.308 1.00 85.50 89 CYS A O 1
ATOM 738 N N . SER A 1 90 ? -14.860 3.648 24.403 1.00 83.81 90 SER A N 1
ATOM 739 C CA . SER A 1 90 ? -15.459 4.883 24.888 1.00 83.81 90 SER A CA 1
ATOM 740 C C . SER A 1 90 ? -16.652 4.567 25.784 1.00 83.81 90 SER A C 1
ATOM 742 O O . SER A 1 90 ? -17.477 3.710 25.468 1.00 83.81 90 SER A O 1
ATOM 744 N N . LEU A 1 91 ? -16.756 5.284 26.902 1.00 77.06 91 LEU A N 1
ATOM 745 C CA . LEU A 1 91 ? -17.931 5.225 27.772 1.00 77.06 91 LEU A CA 1
ATOM 746 C C . LEU A 1 91 ? -19.073 6.118 27.279 1.00 77.06 91 LEU A C 1
ATOM 748 O O . LEU A 1 91 ? -20.221 5.903 27.653 1.00 77.06 91 LEU A O 1
ATOM 752 N N . THR A 1 92 ? -18.755 7.142 26.487 1.00 76.62 92 THR A N 1
ATOM 753 C CA . THR A 1 92 ? -19.708 8.171 26.055 1.00 76.62 92 THR A CA 1
ATOM 754 C C . THR A 1 92 ? -20.232 7.923 24.648 1.00 76.62 92 THR A C 1
ATOM 756 O O . THR A 1 92 ? -21.339 8.346 24.322 1.00 76.62 92 THR A O 1
ATOM 759 N N . THR A 1 93 ? -19.466 7.226 23.806 1.00 79.62 93 THR A N 1
ATOM 760 C CA . THR A 1 93 ? -19.834 7.007 22.407 1.00 79.62 93 THR A CA 1
ATOM 761 C C . THR A 1 93 ? -20.816 5.838 22.284 1.00 79.62 93 THR A C 1
ATOM 763 O O . THR A 1 93 ? -20.517 4.735 22.748 1.00 79.62 93 THR A O 1
ATOM 766 N N . PRO A 1 94 ? -21.978 6.017 21.628 1.00 82.94 94 PRO A N 1
ATOM 767 C CA . PRO A 1 94 ? -22.930 4.931 21.437 1.00 82.94 94 PRO A CA 1
ATOM 768 C C . PRO A 1 94 ? -22.335 3.771 20.634 1.00 82.94 94 PRO A C 1
ATOM 770 O O . PRO A 1 94 ? -21.822 3.948 19.528 1.00 82.94 94 PRO A O 1
ATOM 773 N N . LYS A 1 95 ? -22.492 2.545 21.146 1.00 81.31 95 LYS A N 1
ATOM 774 C CA . LYS A 1 95 ? -21.991 1.322 20.491 1.00 81.31 95 LYS A CA 1
ATOM 775 C C . LYS A 1 95 ? -22.682 1.015 19.153 1.00 81.31 95 LYS A C 1
ATOM 777 O O . LYS A 1 95 ? -22.187 0.183 18.401 1.00 81.31 95 LYS A O 1
ATOM 782 N N . VAL A 1 96 ? -23.784 1.699 18.826 1.00 87.00 96 VAL A N 1
ATOM 783 C CA . VAL A 1 96 ? -24.495 1.577 17.537 1.00 87.00 96 VAL A CA 1
ATOM 784 C C . VAL A 1 96 ? -23.581 1.933 16.358 1.00 87.00 96 VAL A C 1
ATOM 786 O O . VAL A 1 96 ? -23.620 1.255 15.334 1.00 87.00 96 VAL A O 1
ATOM 789 N N . TYR A 1 97 ? -22.680 2.907 16.528 1.00 87.62 97 TYR A N 1
ATOM 790 C CA . TYR A 1 97 ? -21.738 3.324 15.482 1.00 87.62 97 TYR A CA 1
ATOM 791 C C . TYR A 1 97 ? -20.614 2.311 15.214 1.00 87.62 97 TYR A C 1
ATOM 793 O O . TYR A 1 97 ? -19.921 2.412 14.207 1.00 87.62 97 TYR A O 1
ATOM 801 N N . ARG A 1 98 ? -20.453 1.288 16.065 1.00 90.88 98 ARG A N 1
ATOM 802 C CA . ARG A 1 98 ? -19.449 0.231 15.875 1.00 90.88 98 ARG A CA 1
ATOM 803 C C . ARG A 1 98 ? -19.764 -0.652 14.665 1.00 90.88 98 ARG A C 1
ATOM 805 O O . ARG A 1 98 ? -18.855 -1.031 13.934 1.00 90.88 98 ARG A O 1
ATOM 812 N N . LYS A 1 99 ? -21.038 -1.011 14.469 1.00 92.00 99 LYS A N 1
ATOM 813 C CA . LYS A 1 99 ? -21.450 -1.984 13.443 1.00 92.00 99 LYS A CA 1
ATOM 814 C C . LYS A 1 99 ? -21.186 -1.533 12.003 1.00 92.00 99 LYS A C 1
ATOM 816 O O . LYS A 1 99 ? -20.677 -2.355 11.247 1.00 92.00 99 LYS A O 1
ATOM 821 N N . PRO A 1 100 ? -21.462 -0.272 11.622 1.00 94.62 100 PRO A N 1
ATOM 822 C CA . PRO A 1 100 ? -21.090 0.244 10.309 1.00 94.62 100 PRO A CA 1
ATOM 823 C C . PRO A 1 100 ? -19.603 0.057 9.994 1.00 94.62 100 PRO A C 1
ATOM 825 O O . PRO A 1 100 ? -19.273 -0.425 8.919 1.00 94.62 100 PRO A O 1
ATOM 828 N N . ILE A 1 101 ? -18.722 0.351 10.955 1.00 94.69 101 ILE A N 1
ATOM 829 C CA . ILE A 1 101 ? -17.268 0.242 10.772 1.00 94.69 101 ILE A CA 1
ATOM 830 C C . ILE A 1 101 ? -16.833 -1.219 10.636 1.00 94.69 101 ILE A C 1
ATOM 832 O O . ILE A 1 101 ? -16.008 -1.538 9.788 1.00 94.69 101 ILE A O 1
ATOM 836 N N . GLU A 1 102 ? -17.389 -2.123 11.450 1.00 94.88 102 GLU A N 1
ATOM 837 C CA . GLU A 1 102 ? -17.103 -3.560 11.324 1.00 94.88 102 GLU A CA 1
ATOM 838 C C . GLU A 1 102 ? -17.517 -4.099 9.957 1.00 94.88 102 GLU A C 1
ATOM 840 O O . GLU A 1 102 ? -16.739 -4.802 9.322 1.00 94.88 102 GLU A O 1
ATOM 845 N N . ASN A 1 103 ? -18.721 -3.759 9.498 1.00 95.56 103 ASN A N 1
ATOM 846 C CA . ASN A 1 103 ? -19.224 -4.230 8.213 1.00 95.56 103 ASN A CA 1
ATOM 847 C C . ASN A 1 103 ? -18.389 -3.691 7.050 1.00 95.56 103 ASN A C 1
ATOM 849 O O . ASN A 1 103 ? -18.065 -4.443 6.142 1.00 95.56 103 ASN A O 1
ATOM 853 N N . ASP A 1 104 ? -18.010 -2.419 7.106 1.00 96.50 104 ASP A N 1
ATOM 854 C CA . ASP A 1 104 ? -17.174 -1.776 6.096 1.00 96.50 104 ASP A CA 1
ATOM 855 C C . ASP A 1 104 ? -15.749 -2.367 6.054 1.00 96.50 104 ASP A C 1
ATOM 857 O O . ASP A 1 104 ? -15.220 -2.657 4.984 1.00 96.50 104 ASP A O 1
ATOM 861 N N . LEU A 1 105 ? -15.158 -2.681 7.215 1.00 95.94 105 LEU A N 1
ATOM 862 C CA . LEU A 1 105 ? -13.891 -3.420 7.299 1.00 95.94 105 LEU A CA 1
ATOM 863 C C . LEU A 1 105 ? -13.983 -4.828 6.696 1.00 95.94 105 LEU A C 1
ATOM 865 O O . LEU A 1 105 ? -13.058 -5.267 6.012 1.00 95.94 105 LEU A O 1
ATOM 869 N N . LEU A 1 106 ? -15.085 -5.540 6.945 1.00 96.50 106 LEU A N 1
ATOM 870 C CA . LEU A 1 106 ? -15.319 -6.863 6.362 1.00 96.50 106 LEU A CA 1
ATOM 871 C C . LEU A 1 106 ? -15.561 -6.789 4.852 1.00 96.50 106 LEU A C 1
ATOM 873 O O . LEU A 1 106 ? -15.122 -7.687 4.137 1.00 96.50 106 LEU A O 1
ATOM 877 N N . ASP A 1 107 ? -16.226 -5.737 4.375 1.00 95.81 107 ASP A N 1
ATOM 878 C CA . ASP A 1 107 ? -16.476 -5.507 2.955 1.00 95.81 107 ASP A CA 1
ATOM 879 C C . ASP A 1 107 ? -15.177 -5.220 2.191 1.00 95.81 107 ASP A C 1
ATOM 881 O O . ASP A 1 107 ? -14.873 -5.913 1.216 1.00 95.81 107 ASP A O 1
ATOM 885 N N . MET A 1 108 ? -14.340 -4.305 2.694 1.00 94.25 108 MET A N 1
ATOM 886 C CA . MET A 1 108 ? -13.015 -4.055 2.116 1.00 94.25 108 MET A CA 1
ATOM 887 C C . MET A 1 108 ? -12.152 -5.318 2.120 1.00 94.25 108 MET A C 1
ATOM 889 O O . MET A 1 108 ? -11.463 -5.596 1.145 1.00 94.25 108 MET A O 1
ATOM 893 N N . ALA A 1 109 ? -12.212 -6.132 3.178 1.00 95.06 109 ALA A N 1
ATOM 894 C CA . ALA A 1 109 ? -11.445 -7.373 3.249 1.00 95.06 109 ALA A CA 1
ATOM 895 C C . ALA A 1 109 ? -11.879 -8.440 2.221 1.00 95.06 109 ALA A C 1
ATOM 897 O O . ALA A 1 109 ? -11.119 -9.375 1.963 1.00 95.06 109 ALA A O 1
ATOM 898 N N . VAL A 1 110 ? -13.085 -8.324 1.650 1.00 95.62 110 VAL A N 1
ATOM 899 C CA . VAL A 1 110 ? -13.577 -9.181 0.559 1.00 95.62 110 VAL A CA 1
ATOM 900 C C . VAL A 1 110 ? -13.209 -8.609 -0.805 1.00 95.62 110 VAL A C 1
ATOM 902 O O . VAL A 1 110 ? -12.759 -9.358 -1.671 1.00 95.62 110 VAL A O 1
ATOM 905 N N . HIS A 1 111 ? -13.424 -7.309 -1.005 1.00 93.88 111 HIS A N 1
ATOM 906 C CA . HIS A 1 111 ? -13.286 -6.676 -2.315 1.00 93.88 111 HIS A CA 1
ATOM 907 C C . HIS A 1 111 ? -11.839 -6.327 -2.670 1.00 93.88 111 HIS A C 1
ATOM 909 O O . HIS A 1 111 ? -11.474 -6.372 -3.846 1.00 93.88 111 HIS A O 1
ATOM 915 N N . GLU A 1 112 ? -10.999 -6.024 -1.680 1.00 93.69 112 GLU A N 1
ATOM 916 C CA . GLU A 1 112 ? -9.613 -5.644 -1.927 1.00 93.69 112 GLU A CA 1
ATOM 917 C C . GLU A 1 112 ? -8.721 -6.881 -2.075 1.00 93.69 112 GLU A C 1
ATOM 919 O O . GLU A 1 112 ? -8.527 -7.637 -1.113 1.00 93.69 112 GLU A O 1
ATOM 924 N N . PRO A 1 113 ? -8.100 -7.097 -3.250 1.00 90.56 113 PRO A N 1
ATOM 925 C CA . PRO A 1 113 ? -7.344 -8.316 -3.521 1.00 90.56 113 PRO A CA 1
ATOM 926 C C . PRO A 1 113 ? -6.114 -8.454 -2.619 1.00 90.56 113 PRO A C 1
ATOM 928 O O . PRO A 1 113 ? -5.682 -9.575 -2.351 1.00 90.56 113 PRO A O 1
ATOM 931 N N . ALA A 1 114 ? -5.551 -7.341 -2.139 1.00 90.62 114 ALA A N 1
ATOM 932 C CA . ALA A 1 114 ? -4.428 -7.346 -1.203 1.00 90.62 114 ALA A CA 1
ATOM 933 C C . ALA A 1 114 ? -4.822 -7.914 0.174 1.00 90.62 114 ALA A C 1
ATOM 935 O O . ALA A 1 114 ? -4.026 -8.608 0.803 1.00 90.62 114 ALA A O 1
ATOM 936 N N . LEU A 1 115 ? -6.060 -7.672 0.620 1.00 92.19 115 LEU A N 1
ATOM 937 C CA . LEU A 1 115 ? -6.572 -8.120 1.919 1.00 92.19 115 LEU A CA 1
ATOM 938 C C . LEU A 1 115 ? -7.181 -9.525 1.827 1.00 92.19 115 LEU A C 1
ATOM 940 O O . LEU A 1 115 ? -6.999 -10.353 2.723 1.00 92.19 115 LEU A O 1
ATOM 944 N N . ALA A 1 116 ? -7.859 -9.816 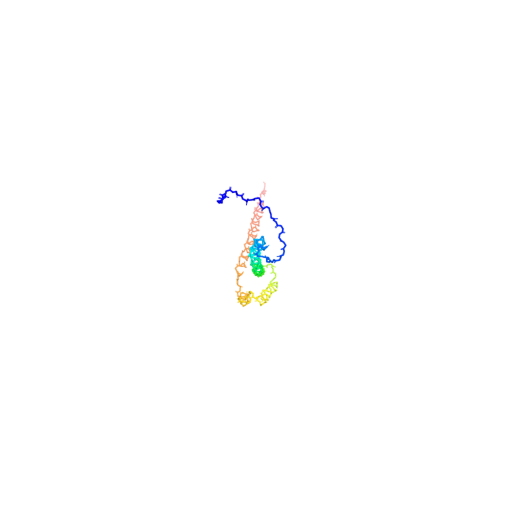0.714 1.00 91.88 116 ALA A N 1
ATOM 945 C CA . ALA A 1 116 ? -8.480 -11.110 0.459 1.00 91.88 116 ALA A CA 1
ATOM 946 C C . ALA A 1 116 ? -7.442 -12.244 0.396 1.00 91.88 116 ALA A C 1
ATOM 948 O O . ALA A 1 116 ? -7.657 -13.306 0.979 1.00 91.88 116 ALA A O 1
ATOM 949 N N . GLN A 1 117 ? -6.283 -12.004 -0.235 1.00 91.31 117 GLN A N 1
ATOM 950 C CA . GLN A 1 117 ? -5.166 -12.963 -0.275 1.00 91.31 117 GLN A CA 1
ATOM 951 C C . GLN A 1 117 ? -4.659 -13.354 1.120 1.00 91.31 117 GLN A C 1
ATOM 953 O O . GLN A 1 117 ? -4.185 -14.471 1.315 1.00 91.31 117 GLN A O 1
ATOM 958 N N . LEU A 1 118 ? -4.786 -12.451 2.092 1.00 91.94 118 LEU A N 1
ATOM 959 C CA . LEU A 1 118 ? -4.371 -12.664 3.476 1.00 91.94 118 LEU A CA 1
ATOM 960 C C . LEU A 1 118 ? -5.478 -13.287 4.340 1.00 91.94 118 LEU A C 1
ATOM 962 O O . LEU A 1 118 ? -5.289 -13.429 5.540 1.00 91.94 118 LEU A O 1
ATOM 966 N N . ASN A 1 119 ? -6.630 -13.660 3.765 1.00 92.19 119 ASN A N 1
ATOM 967 C CA . ASN A 1 119 ? -7.815 -14.119 4.503 1.00 92.19 119 ASN A CA 1
ATOM 968 C C . ASN A 1 119 ? -8.269 -13.143 5.603 1.00 92.19 119 ASN A C 1
ATOM 970 O O . ASN A 1 119 ? -8.888 -13.545 6.592 1.00 92.19 119 ASN A O 1
ATOM 974 N N . MET A 1 120 ? -8.019 -11.846 5.406 1.00 94.94 120 MET A N 1
ATOM 975 C CA . MET A 1 120 ? -8.190 -10.837 6.448 1.00 94.94 120 MET A CA 1
ATOM 976 C C . MET A 1 120 ? -9.628 -10.749 6.970 1.00 94.94 120 MET A C 1
ATOM 978 O O . MET A 1 120 ? -9.832 -10.488 8.150 1.00 94.94 120 MET A O 1
ATOM 982 N N . LYS A 1 121 ? -10.637 -11.045 6.139 1.00 95.94 121 LYS A N 1
ATOM 983 C CA . LYS A 1 121 ? -12.041 -11.112 6.574 1.00 95.94 121 LYS A CA 1
ATOM 984 C C . LYS A 1 121 ? -12.220 -12.068 7.755 1.00 95.94 121 LYS A C 1
ATOM 986 O O . LYS A 1 121 ? -12.838 -11.707 8.750 1.00 95.94 121 LYS A O 1
ATOM 991 N N . LYS A 1 122 ? -11.673 -13.281 7.646 1.00 95.94 122 LYS A N 1
ATOM 992 C CA . LYS A 1 122 ? -11.818 -14.321 8.669 1.00 95.94 122 LYS A CA 1
ATOM 993 C C . LYS A 1 122 ? -11.099 -13.928 9.958 1.00 95.94 122 LYS A C 1
ATOM 995 O O . LYS A 1 122 ? -11.630 -14.140 11.048 1.00 95.94 122 LYS A O 1
ATOM 1000 N N . ASP A 1 123 ? -9.919 -13.333 9.829 1.00 95.62 123 ASP A N 1
ATOM 1001 C CA . ASP A 1 123 ? -9.155 -12.846 10.975 1.00 95.62 123 ASP A CA 1
ATOM 1002 C C . ASP A 1 123 ? -9.882 -11.694 11.675 1.00 95.62 123 ASP A C 1
ATOM 1004 O O . ASP A 1 123 ? -10.009 -11.703 12.899 1.00 95.62 123 ASP A O 1
ATOM 1008 N N . LEU A 1 124 ? -10.450 -10.755 10.913 1.00 95.44 124 LEU A N 1
ATOM 1009 C CA . LEU A 1 124 ? -11.273 -9.668 11.442 1.00 95.44 124 LEU A CA 1
ATOM 1010 C C . LEU A 1 124 ? -12.537 -10.182 12.135 1.00 95.44 124 LEU A C 1
ATOM 1012 O O . LEU A 1 124 ? -12.828 -9.743 13.244 1.00 95.44 124 LEU A O 1
ATOM 1016 N N . GLU A 1 125 ? -13.263 -11.135 11.544 1.00 95.75 125 GLU A N 1
ATOM 1017 C CA . GLU A 1 125 ? -14.426 -11.771 12.182 1.00 95.75 125 GLU A CA 1
ATOM 1018 C C . GLU A 1 125 ? -14.043 -12.395 13.529 1.00 95.75 125 GLU A C 1
ATOM 1020 O O . GLU A 1 125 ? -14.714 -12.174 14.542 1.00 95.75 125 GLU A O 1
ATOM 1025 N N . ASN A 1 126 ? -12.930 -13.130 13.561 1.00 95.69 126 ASN A N 1
ATOM 1026 C CA . ASN A 1 126 ? -12.422 -13.747 14.778 1.00 95.69 126 ASN A CA 1
ATOM 1027 C C . ASN A 1 126 ? -12.044 -12.698 15.836 1.00 95.69 126 ASN A C 1
ATOM 1029 O O . ASN A 1 126 ? -12.423 -12.833 17.002 1.00 95.69 126 ASN A O 1
ATOM 1033 N N . ILE A 1 127 ? -11.346 -11.631 15.433 1.00 92.81 127 ILE A N 1
ATOM 1034 C CA . ILE A 1 127 ? -11.003 -10.510 16.312 1.00 92.81 127 ILE A CA 1
ATOM 1035 C C . ILE A 1 127 ? -12.285 -9.875 16.851 1.00 92.81 127 ILE A C 1
ATOM 1037 O O . ILE A 1 127 ? -12.446 -9.775 18.061 1.00 92.81 127 ILE A O 1
ATOM 1041 N N . PHE A 1 128 ? -13.241 -9.498 16.004 1.00 92.25 128 PHE A N 1
ATOM 1042 C CA . PHE A 1 128 ? -14.448 -8.787 16.435 1.00 92.25 128 PHE A CA 1
ATOM 1043 C C . PHE A 1 128 ? -15.310 -9.594 17.409 1.00 92.25 128 PHE A C 1
ATOM 1045 O O . PHE A 1 128 ? -15.916 -8.999 18.309 1.00 92.25 128 PHE A O 1
ATOM 1052 N N . MET A 1 129 ? -15.337 -10.921 17.252 1.00 90.94 129 MET A N 1
ATOM 1053 C CA . MET A 1 129 ? -16.040 -11.845 18.145 1.00 90.94 129 MET A CA 1
ATOM 1054 C C . MET A 1 129 ? -15.321 -12.039 19.485 1.00 90.94 129 MET A C 1
ATOM 1056 O O . MET A 1 129 ? -15.978 -12.154 20.520 1.00 90.94 129 MET A O 1
ATOM 1060 N N . ASN A 1 130 ? -13.985 -12.058 19.483 1.00 90.12 130 ASN A N 1
ATOM 1061 C CA . ASN A 1 130 ? -13.182 -12.419 20.655 1.00 90.12 130 ASN A CA 1
ATOM 1062 C C . ASN A 1 130 ? -12.472 -11.238 21.341 1.00 90.12 130 ASN A C 1
ATOM 1064 O O . ASN A 1 130 ? -11.822 -11.431 22.371 1.00 90.12 130 ASN A O 1
ATOM 1068 N N . ASP A 1 131 ? -12.611 -10.019 20.821 1.00 87.06 131 ASP A N 1
ATOM 1069 C CA . ASP A 1 131 ? -11.934 -8.821 21.317 1.00 87.06 131 ASP A CA 1
ATOM 1070 C C . ASP A 1 131 ? -12.400 -8.430 22.729 1.00 87.06 131 ASP A C 1
ATOM 1072 O O . ASP A 1 131 ? -13.526 -7.981 22.972 1.00 87.06 131 ASP A O 1
ATOM 1076 N N . ARG A 1 132 ? -11.482 -8.582 23.686 1.00 82.19 132 ARG A N 1
ATOM 1077 C CA . ARG A 1 132 ? -11.664 -8.253 25.108 1.00 82.19 132 ARG A CA 1
ATOM 1078 C C . ARG A 1 132 ? -10.825 -7.055 25.551 1.00 82.19 132 ARG A C 1
ATOM 1080 O O . ARG A 1 132 ? -10.752 -6.790 26.750 1.00 82.19 132 ARG A O 1
ATOM 1087 N N . SER A 1 133 ? -10.215 -6.328 24.617 1.00 78.62 133 SER A N 1
ATOM 1088 C CA . SER A 1 133 ? -9.132 -5.372 24.886 1.00 78.62 133 SER A CA 1
ATOM 1089 C C . SER A 1 133 ? -9.516 -4.256 25.865 1.00 78.62 133 SER A C 1
ATOM 1091 O O . SER A 1 133 ? -8.680 -3.799 26.639 1.00 78.62 133 SER A O 1
ATOM 1093 N N . CYS A 1 134 ? -10.793 -3.866 25.917 1.00 76.94 134 CYS A N 1
ATOM 1094 C CA . CYS A 1 134 ? -11.267 -2.799 26.807 1.00 76.94 134 CYS A CA 1
ATOM 1095 C C . CYS A 1 134 ? -11.967 -3.254 28.087 1.00 76.94 134 CYS A C 1
ATOM 1097 O O . CYS A 1 134 ? -12.364 -2.409 28.889 1.00 76.94 134 CYS A O 1
ATOM 1099 N N . ARG A 1 135 ? -11.963 -4.564 28.381 1.00 65.12 135 ARG A N 1
ATOM 1100 C CA . ARG A 1 135 ? -12.409 -5.100 29.683 1.00 65.12 135 ARG A CA 1
ATOM 1101 C C . ARG A 1 135 ? -11.654 -4.520 30.890 1.00 65.12 135 ARG A C 1
ATOM 1103 O O . ARG A 1 135 ? -12.126 -4.651 32.015 1.00 65.12 135 ARG A O 1
ATOM 1110 N N . LEU A 1 136 ? -10.481 -3.916 30.678 1.00 59.22 136 LEU A N 1
ATOM 1111 C CA . LEU A 1 136 ? -9.645 -3.340 31.738 1.00 59.22 136 LEU A CA 1
ATOM 1112 C C . LEU A 1 136 ? -9.877 -1.836 31.966 1.00 59.22 136 LEU A C 1
ATOM 1114 O O . LEU A 1 136 ? -9.563 -1.343 33.047 1.00 59.22 136 LEU A O 1
ATOM 1118 N N . ARG A 1 137 ? -10.436 -1.102 30.991 1.00 57.12 137 ARG A N 1
ATOM 1119 C CA . ARG A 1 137 ? -10.625 0.359 31.096 1.00 57.12 137 ARG A CA 1
ATOM 1120 C C . ARG A 1 137 ? -11.856 0.724 31.931 1.00 57.12 137 ARG A C 1
ATOM 1122 O O . ARG A 1 137 ? -11.782 1.643 32.740 1.00 57.12 137 ARG A O 1
ATOM 1129 N N . GLU A 1 138 ? -12.924 -0.069 31.824 1.00 53.97 138 GLU A N 1
ATOM 1130 C CA . GLU A 1 138 ? -14.137 0.072 32.645 1.00 53.97 138 GLU A CA 1
ATOM 1131 C C . GLU A 1 138 ? -13.846 -0.077 34.151 1.00 53.97 138 GLU A C 1
ATOM 1133 O O . GLU A 1 138 ? -14.389 0.679 34.950 1.00 53.97 138 GLU A O 1
ATOM 1138 N N . ARG A 1 139 ? -12.930 -0.975 34.559 1.00 55.75 139 ARG A N 1
ATOM 1139 C CA . ARG A 1 139 ? -12.584 -1.153 35.986 1.00 55.75 139 ARG A CA 1
ATOM 1140 C C . ARG A 1 139 ? -11.819 0.028 36.579 1.00 55.75 139 ARG A C 1
ATOM 1142 O O . ARG A 1 139 ? -12.012 0.340 37.746 1.00 55.75 139 ARG A O 1
ATOM 1149 N N . ARG A 1 140 ? -10.946 0.672 35.798 1.00 56.12 140 ARG A N 1
ATOM 1150 C CA . ARG A 1 140 ? -10.131 1.800 36.281 1.00 56.12 140 ARG A CA 1
ATOM 1151 C C . ARG A 1 140 ? -10.977 3.067 36.456 1.00 56.12 140 ARG A C 1
ATOM 1153 O O . ARG A 1 140 ? -10.850 3.734 37.470 1.00 56.12 140 ARG A O 1
ATOM 1160 N N . GLN A 1 141 ? -11.898 3.330 35.527 1.00 58.56 141 GLN A N 1
ATOM 1161 C CA . GLN A 1 141 ? -12.792 4.493 35.601 1.00 58.56 141 GLN A CA 1
ATOM 1162 C C . GLN A 1 141 ? -13.928 4.326 36.623 1.00 58.56 141 GLN A C 1
ATOM 1164 O O . GLN A 1 141 ? -14.367 5.318 37.197 1.00 58.56 141 GLN A O 1
ATOM 1169 N N . ALA A 1 142 ? -14.388 3.096 36.888 1.00 58.09 142 ALA A N 1
ATOM 1170 C CA . ALA A 1 142 ? -15.286 2.829 38.016 1.00 58.09 142 ALA A CA 1
ATOM 1171 C C . ALA A 1 142 ? -14.616 3.177 39.357 1.00 58.09 142 ALA A C 1
ATOM 1173 O O . ALA A 1 142 ? -15.218 3.854 40.182 1.00 58.09 142 ALA A O 1
ATOM 1174 N N . HIS A 1 143 ? -13.341 2.806 39.513 1.00 57.44 143 HIS A N 1
ATOM 1175 C CA . HIS A 1 143 ? -12.564 3.110 40.712 1.00 57.44 143 HIS A CA 1
ATOM 1176 C C . HIS A 1 143 ? -12.287 4.617 40.870 1.00 57.44 143 HIS A C 1
ATOM 1178 O O . HIS A 1 143 ? -12.316 5.123 41.986 1.00 57.44 143 HIS A O 1
ATOM 1184 N N . GLU A 1 144 ? -12.043 5.352 39.778 1.00 59.25 144 GLU A N 1
ATOM 1185 C CA . GLU A 1 144 ? -11.856 6.816 39.813 1.00 59.25 144 GLU A CA 1
ATOM 1186 C C . GLU A 1 144 ? -13.148 7.554 40.199 1.00 59.25 144 GLU A C 1
ATOM 1188 O O . GLU A 1 144 ? -13.105 8.425 41.061 1.00 59.25 144 GLU A O 1
ATOM 1193 N N . ARG A 1 145 ? -14.315 7.157 39.664 1.00 56.44 145 ARG A N 1
ATOM 1194 C CA . ARG A 1 145 ? -15.601 7.757 40.071 1.00 56.44 145 ARG A CA 1
ATOM 1195 C C . ARG A 1 145 ? -15.970 7.461 41.523 1.00 56.44 145 ARG A C 1
ATOM 1197 O O . ARG A 1 145 ? -16.503 8.340 42.187 1.00 56.44 145 ARG A O 1
ATOM 1204 N N . GLU A 1 146 ? -15.697 6.255 42.022 1.00 59.25 146 GLU A N 1
ATOM 1205 C CA . GLU A 1 146 ? -15.876 5.943 43.451 1.00 59.25 146 GLU A CA 1
ATOM 1206 C C . GLU A 1 146 ? -14.920 6.759 44.336 1.00 59.25 146 GLU A C 1
ATOM 1208 O O . GLU A 1 146 ? -15.299 7.171 45.430 1.00 59.25 146 GLU A O 1
ATOM 1213 N N . SER A 1 147 ? -13.709 7.054 43.850 1.00 59.81 147 SER A N 1
ATOM 1214 C CA . SER A 1 147 ? -12.723 7.864 44.581 1.00 59.81 147 SER A CA 1
ATOM 1215 C C . SER A 1 147 ? -13.119 9.346 44.657 1.00 59.81 147 SER A C 1
ATOM 1217 O O . SER A 1 147 ? -12.965 9.955 45.713 1.00 59.81 147 SER A O 1
ATOM 1219 N N . ASP A 1 148 ? -13.668 9.918 43.578 1.00 58.91 148 ASP A N 1
ATOM 1220 C CA . ASP A 1 148 ? -14.139 11.314 43.551 1.00 58.91 148 ASP A CA 1
ATOM 1221 C C . ASP A 1 148 ? -15.393 11.528 44.419 1.00 58.91 148 ASP A C 1
ATOM 1223 O O . ASP A 1 148 ? -15.517 12.552 45.091 1.00 58.91 148 ASP A O 1
ATOM 1227 N N . VAL A 1 149 ? -16.310 10.551 44.452 1.00 60.84 149 VAL A N 1
ATOM 1228 C CA . VAL A 1 149 ? -17.502 10.603 45.319 1.00 60.84 149 VAL A CA 1
ATOM 1229 C C . VAL A 1 149 ? -17.108 10.490 46.795 1.00 60.84 149 VAL A C 1
ATOM 1231 O O . VAL A 1 149 ? -17.575 11.289 47.604 1.00 60.84 149 VAL A O 1
ATOM 1234 N N . GLY A 1 150 ? -16.185 9.583 47.141 1.00 59.19 150 GLY A N 1
ATOM 1235 C CA . GLY A 1 150 ? -15.690 9.450 48.516 1.00 59.19 150 GLY A CA 1
ATOM 1236 C C . GLY A 1 150 ? -14.984 10.709 49.036 1.00 59.19 150 GLY A C 1
ATOM 1237 O O . GLY A 1 150 ? -15.162 11.086 50.193 1.00 59.19 150 GLY A O 1
ATOM 1238 N N . LEU A 1 151 ? -14.245 11.420 48.174 1.00 57.78 151 LEU A N 1
ATOM 1239 C CA . LEU A 1 151 ? -13.567 12.664 48.552 1.00 57.78 151 LEU A CA 1
ATOM 1240 C C . LEU A 1 151 ? -14.554 13.815 48.832 1.00 57.78 151 LEU A C 1
ATOM 1242 O O . LEU A 1 151 ? -14.294 14.642 49.707 1.00 57.78 151 LEU A O 1
ATOM 1246 N N . SER A 1 152 ? -15.685 13.856 48.118 1.00 60.78 152 SER A N 1
ATOM 1247 C CA . SER A 1 152 ? -16.764 14.829 48.340 1.00 60.78 152 SER A CA 1
ATOM 1248 C C . SER A 1 152 ? -17.480 14.593 49.674 1.00 60.78 152 SER A C 1
ATOM 1250 O O . SER A 1 152 ? -17.670 15.534 50.443 1.00 60.78 152 SER A O 1
ATOM 1252 N N . GLU A 1 153 ? -17.827 13.341 49.986 1.00 63.97 153 GLU A N 1
ATOM 1253 C CA . GLU A 1 153 ? -18.503 12.988 51.246 1.00 63.97 153 GLU A CA 1
ATOM 1254 C C . GLU A 1 153 ? -17.609 13.237 52.479 1.00 63.97 153 GLU A C 1
ATOM 1256 O O . GLU A 1 153 ? -18.089 13.637 53.545 1.00 63.97 153 GLU A O 1
ATOM 1261 N N . ASP A 1 154 ? -16.291 13.054 52.342 1.00 62.09 154 ASP A N 1
ATOM 1262 C CA . ASP A 1 154 ? -15.316 13.334 53.402 1.00 62.09 154 ASP A CA 1
ATOM 1263 C C . ASP A 1 154 ? -15.133 14.837 53.684 1.00 62.09 154 ASP A C 1
ATOM 1265 O O . ASP A 1 154 ? -14.790 15.218 54.810 1.00 62.09 154 ASP A O 1
ATOM 1269 N N . LEU A 1 155 ? -15.345 15.698 52.683 1.00 65.00 155 LEU A N 1
ATOM 1270 C CA . LEU A 1 155 ? -15.322 17.157 52.826 1.00 65.00 155 LEU A CA 1
ATOM 1271 C C . LEU A 1 155 ? -16.595 17.668 53.515 1.00 65.00 155 LEU A C 1
ATOM 1273 O O . LEU A 1 155 ? -16.485 18.401 54.499 1.00 65.00 155 LEU A O 1
ATOM 1277 N N . GLU A 1 156 ? -17.776 17.197 53.102 1.00 61.72 156 GLU A N 1
ATOM 1278 C CA . GLU A 1 156 ? -19.051 17.557 53.748 1.00 61.72 156 GLU A CA 1
ATOM 1279 C C . GLU A 1 156 ? -19.104 17.099 55.217 1.00 61.72 156 GLU A C 1
ATOM 1281 O O . GLU A 1 156 ? -19.573 17.827 56.096 1.00 61.72 156 GLU A O 1
ATOM 1286 N N . ARG A 1 157 ? -18.544 15.922 55.539 1.00 62.06 157 ARG A N 1
ATOM 1287 C CA . ARG A 1 157 ? -18.438 15.445 56.931 1.00 62.06 157 ARG A CA 1
ATOM 1288 C C . ARG A 1 157 ? -17.533 16.335 57.793 1.00 62.06 157 ARG A C 1
ATOM 1290 O O . ARG A 1 157 ? -17.782 16.476 58.993 1.00 62.06 157 ARG A O 1
ATOM 1297 N N . LYS A 1 158 ? -16.481 16.925 57.215 1.00 66.81 158 LYS A N 1
ATOM 1298 C CA . LYS A 1 158 ? -15.568 17.835 57.929 1.00 66.81 158 LYS A CA 1
ATOM 1299 C C . LYS A 1 158 ? -16.193 19.211 58.157 1.00 66.81 158 LYS A C 1
ATOM 1301 O O . LYS A 1 158 ? -16.028 19.740 59.254 1.00 66.81 158 LYS A O 1
ATOM 1306 N N . GLU A 1 159 ? -16.947 19.744 57.197 1.00 60.22 159 GLU A N 1
ATOM 1307 C CA . GLU A 1 159 ? -17.710 20.990 57.379 1.00 60.22 159 GLU A CA 1
ATOM 1308 C C . GLU A 1 159 ? -18.810 20.832 58.438 1.00 60.22 159 GLU A C 1
ATOM 1310 O O . GLU A 1 159 ? -18.881 21.625 59.378 1.00 60.22 159 GLU A O 1
ATOM 1315 N N . PHE A 1 160 ? -19.581 19.739 58.400 1.00 54.78 160 PHE A N 1
ATOM 1316 C CA . PHE A 1 160 ? -20.629 19.481 59.397 1.00 54.78 160 PHE A CA 1
ATOM 1317 C C . PHE A 1 160 ? -20.077 19.328 60.830 1.00 54.78 160 PHE A C 1
ATOM 1319 O O . PHE A 1 160 ? -20.709 19.720 61.820 1.00 54.78 160 PHE A O 1
ATOM 1326 N N . SER A 1 161 ? -18.865 18.779 60.964 1.00 58.03 161 SER A N 1
ATOM 1327 C CA . SER A 1 161 ? -18.203 18.626 62.261 1.00 58.03 161 SER A CA 1
ATOM 1328 C C . SER A 1 161 ? -17.593 19.932 62.793 1.00 58.03 161 SER A C 1
ATOM 1330 O O . SER A 1 161 ? -17.429 20.048 64.010 1.00 58.03 161 SER A O 1
ATOM 1332 N N . ALA A 1 162 ? -17.282 20.901 61.925 1.00 56.50 162 ALA A N 1
ATOM 1333 C CA . ALA A 1 162 ? -16.810 22.230 62.318 1.00 56.50 162 ALA A CA 1
ATOM 1334 C C . ALA A 1 162 ? -17.963 23.115 62.825 1.00 56.50 162 ALA A C 1
ATOM 1336 O O . ALA A 1 162 ? -17.812 23.810 63.828 1.00 56.50 162 ALA A O 1
ATOM 1337 N N . GLU A 1 163 ? -19.147 23.015 62.217 1.00 54.72 163 GLU A N 1
ATOM 1338 C CA . GLU A 1 163 ? -20.307 23.842 62.585 1.00 54.72 163 GLU A CA 1
ATOM 1339 C C . GLU A 1 163 ? -20.946 23.430 63.930 1.00 54.72 163 GLU A C 1
ATOM 1341 O O . GLU A 1 163 ? -21.486 24.248 64.676 1.00 54.72 163 GLU A O 1
ATOM 1346 N N . THR A 1 164 ? -20.801 22.159 64.320 1.00 54.94 164 THR A N 1
ATOM 1347 C CA . THR A 1 164 ? -21.335 21.639 65.594 1.00 54.94 164 THR A CA 1
ATOM 1348 C C . THR A 1 164 ? -20.532 22.101 66.828 1.00 54.94 164 THR A C 1
ATOM 1350 O O . THR A 1 164 ? -21.021 21.997 67.958 1.00 54.94 164 THR A O 1
ATOM 1353 N N . GLN A 1 165 ? -19.310 22.624 66.656 1.00 53.69 165 GLN A N 1
ATOM 1354 C CA . GLN A 1 165 ? -18.479 23.100 67.772 1.00 53.69 165 GLN A CA 1
ATOM 1355 C C . GLN A 1 165 ? -18.724 24.569 68.155 1.00 53.69 165 GLN A C 1
ATOM 1357 O O . GLN A 1 165 ? -18.444 24.924 69.298 1.00 53.69 165 GLN A O 1
ATOM 1362 N N . ASP A 1 166 ? -19.326 25.386 67.284 1.00 50.34 166 ASP A N 1
ATOM 1363 C CA . ASP A 1 166 ? -19.600 26.807 67.574 1.00 50.34 166 ASP A CA 1
ATOM 1364 C C . ASP A 1 166 ? -20.911 27.017 68.369 1.00 50.34 166 ASP A C 1
ATOM 1366 O O . ASP A 1 166 ? -21.082 27.976 69.116 1.00 50.34 166 ASP A O 1
ATOM 1370 N N . SER A 1 167 ? -21.832 26.047 68.332 1.00 51.22 167 SER A N 1
ATOM 1371 C CA . SER A 1 167 ? -23.127 26.145 69.034 1.00 51.22 167 SER A CA 1
ATOM 1372 C C . SER A 1 167 ? -23.123 25.658 70.497 1.00 51.22 167 SER A C 1
ATOM 1374 O O . SER A 1 167 ? -24.166 25.667 71.149 1.00 51.22 167 SER A O 1
ATOM 1376 N N . ARG A 1 168 ? -21.977 25.232 71.059 1.00 50.50 168 ARG A N 1
ATOM 1377 C CA . ARG A 1 168 ? -21.851 24.827 72.485 1.00 50.50 168 ARG A CA 1
ATOM 1378 C C . ARG A 1 168 ? -21.135 25.859 73.368 1.00 50.50 168 ARG A C 1
ATOM 1380 O O . ARG A 1 168 ? -20.671 25.516 74.452 1.00 50.50 168 ARG A O 1
ATOM 1387 N N . GLY A 1 169 ? -21.058 27.111 72.920 1.00 49.53 169 GLY A N 1
ATOM 1388 C CA . GLY A 1 169 ? -20.346 28.192 73.602 1.00 49.53 169 GLY A CA 1
ATOM 1389 C C . GLY A 1 169 ? -21.205 29.238 74.318 1.00 49.53 169 GLY A C 1
ATOM 1390 O O . GLY A 1 169 ? -20.677 30.301 74.609 1.00 49.53 169 GLY A O 1
ATOM 1391 N N . VAL A 1 170 ? -22.500 29.021 74.590 1.00 52.16 170 VAL A N 1
ATOM 1392 C CA . VAL A 1 170 ? -23.309 30.007 75.343 1.00 52.16 170 VAL A CA 1
ATOM 1393 C C . VAL A 1 170 ? -24.306 29.312 76.273 1.00 52.16 170 VAL A C 1
ATOM 1395 O O . VAL A 1 170 ? -25.444 29.044 75.899 1.00 52.16 170 VAL A O 1
ATOM 1398 N N . SER A 1 171 ? -23.906 29.027 77.514 1.00 49.91 171 SER A N 1
ATOM 1399 C CA . SER A 1 171 ? -24.869 28.886 78.611 1.00 49.91 171 SER A CA 1
ATOM 1400 C C . SER A 1 171 ? -24.226 29.074 79.984 1.00 49.91 171 SER A C 1
ATOM 1402 O O . SER A 1 171 ? -23.173 28.513 80.269 1.00 49.91 171 SER A O 1
ATOM 1404 N N . ALA A 1 172 ? -24.974 29.795 80.821 1.00 51.12 172 ALA A N 1
ATOM 1405 C CA . ALA A 1 172 ? -24.914 29.908 82.277 1.00 51.12 172 ALA A CA 1
ATOM 1406 C C . ALA A 1 172 ? -23.944 30.935 82.894 1.00 51.12 172 ALA A C 1
ATOM 1408 O O . ALA A 1 172 ? -22.745 30.712 83.022 1.00 51.12 172 ALA A O 1
ATOM 1409 N N . GLY A 1 173 ? -24.527 32.029 83.404 1.00 51.03 173 GLY A N 1
ATOM 1410 C CA . GLY A 1 173 ? -23.850 32.937 84.327 1.00 51.03 173 GLY A CA 1
ATOM 1411 C C . GLY A 1 173 ? -24.659 34.166 84.756 1.00 51.03 173 GLY A C 1
ATOM 1412 O O . GLY A 1 173 ? -24.168 35.274 84.600 1.00 51.03 173 GLY A O 1
ATOM 1413 N N . TYR A 1 174 ? -25.870 34.000 85.303 1.00 43.34 174 TYR A N 1
ATOM 1414 C CA . TYR A 1 174 ? -26.524 35.054 86.098 1.00 43.34 174 TYR A CA 1
ATOM 1415 C C . TYR A 1 174 ? -27.008 34.468 87.426 1.00 43.34 174 TYR A C 1
ATOM 1417 O O . TYR A 1 174 ? -28.012 33.762 87.490 1.00 43.34 174 TYR A O 1
ATOM 1425 N N . THR A 1 175 ? -26.251 34.743 88.485 1.00 54.81 175 THR A N 1
ATOM 1426 C CA . THR A 1 175 ? -26.617 34.492 89.880 1.00 54.81 175 THR A CA 1
ATOM 1427 C C . THR A 1 175 ? -27.301 35.731 90.447 1.00 54.81 175 THR A C 1
ATOM 1429 O O . THR A 1 175 ? -26.735 36.822 90.409 1.00 54.81 175 THR A O 1
ATOM 1432 N N . ALA A 1 176 ? -28.509 35.547 90.972 1.00 44.41 176 ALA A N 1
ATOM 1433 C CA . ALA A 1 176 ? -29.214 36.518 91.795 1.00 44.41 176 ALA A CA 1
ATOM 1434 C C . ALA A 1 176 ? -28.747 36.407 93.256 1.00 44.41 176 ALA A C 1
ATOM 1436 O O . ALA A 1 176 ? -28.730 35.294 93.784 1.00 44.41 176 ALA A O 1
ATOM 1437 N N . HIS A 1 177 ? -28.370 37.533 93.871 1.00 43.06 177 HIS A N 1
ATOM 1438 C CA . HIS A 1 177 ? -28.843 38.037 95.172 1.00 43.06 177 HIS A CA 1
ATOM 1439 C C . HIS A 1 177 ? -28.074 39.294 95.589 1.00 43.06 177 HIS A C 1
ATOM 1441 O O . HIS A 1 177 ? -26.834 39.309 95.431 1.00 43.06 177 HIS A O 1
#

Secondary structure (DSSP, 8-state):
----------------------SSTTTTHHHHHHHHHHHHHHHHHHHHHHHHHHHHHHHHHHHHHHHHHHHHHHHHHHHHHHHHHHHHH-SSS-GGGHHHHHHHHHHHHHH-HHHHTTTHHHHHHHHHHH--TTTTHHHHHHHHHHHHHHHHHHHHHHHHHHHHHHTTS--------

Radius of gyration: 51.39 Å; chains: 1; bounding box: 103×52×174 Å

Sequence (177 aa):
MNNLNDPDWDRGPEQGAGGNNSKWNYVPFIPLLGFAAIQWVRSKHAQKLEQDLETERKTVAILKAKKDQEQILWQEVEKKLMERQHIYCSLTTPKVYRKPIENDLLDMAVHEPALAQLNMKKDLENIFMNDRSCRLRERRQAHERESDVGLSEDLERKEFSAETQDSRGVSAGYTAH

Organism: NCBI:txid278164

pLDDT: mean 77.22, std 18.1, range [34.12, 97.12]

InterPro domains:
  IPR034607 Coiled-coil domain-containing protein 127 [PF28343] (66-135)
  IPR034607 Coiled-coil domain-containing protein 127 [PTHR31958] (67-137)